Protein AF-Q5ZGK9-F1 (afdb_monomer)

Radius of gyration: 12.92 Å; Cα contacts (8 Å, |Δi|>4): 106; chains: 1; bounding box: 29×27×30 Å

InterPro domains:
  IPR013106 Immunoglobulin V-set domain [PF07686] (11-75)
  IPR013783 Immunoglobulin-like fold [G3DSA:2.60.40.10] (1-75)
  IPR036179 Immunoglobulin-like domain superfamily [SSF48726] (2-75)

Mean predicted aligned error: 3.8 Å

Solvent-accessible surface area (backbone atoms only — not comparable to full-atom values): 4933 Å² total; per-residue (Å²): 132,94,71,90,74,81,56,65,49,67,49,66,83,43,78,60,49,66,36,93,91,54,58,66,86,35,54,38,65,48,31,81,38,96,89,43,71,47,80,45,73,48,89,76,45,58,89,66,43,43,78,48,63,58,70,51,67,44,91,87,79,68,48,77,48,71,55,96,52,49,79,48,82,49,129

Foldseek 3Di:
DDDDDDAWDDDAPGAIDGDPPHDCVQFPWDRPDPVDIDTDGPPDDQVPFDWAWDWDADPPPRDIDIDPTDTDGDD

Nearest PDB structures (foldseek):
  4dzb-assembly1_B  TM=9.582E-01  e=3.368E-07  Homo sapiens
  3o4l-assembly1_E  TM=9.400E-01  e=6.051E-07  Homo sapiens
  2ij0-assembly1_C  TM=8.988E-01  e=4.434E-06  Homo sapiens
  7ryl-assembly1_C  TM=7.879E-01  e=1.683E-01  Homo sapiens
  6d7g-assembly1_E  TM=8.444E-01  e=3.399E-01  Homo sapiens

Sequence (75 aa):
KQSLMLMATSNEGSKATYEQGVEKDKFLINHASLTLSTLTVTSAHPEDSSFYICSARETSGGELFFGEGSRLTVL

Organism: Homo sapiens (NCBI:txid9606)

Structure (mmCIF, N/CA/C/O backbone):
data_AF-Q5ZGK9-F1
#
_entry.id   AF-Q5ZGK9-F1
#
loop_
_atom_site.group_PDB
_atom_site.id
_atom_site.type_symbol
_atom_site.label_atom_id
_atom_site.label_alt_id
_atom_site.label_comp_id
_atom_site.label_asym_id
_atom_site.label_entity_id
_atom_site.label_seq_id
_atom_site.pdbx_PDB_ins_code
_atom_site.Cartn_x
_atom_site.Cartn_y
_atom_site.Cartn_z
_atom_site.occupancy
_atom_site.B_iso_or_equiv
_atom_site.auth_seq_id
_atom_site.auth_comp_id
_atom_site.auth_asym_id
_atom_site.auth_atom_id
_atom_site.pdbx_PDB_model_num
ATOM 1 N N . LYS A 1 1 ? -9.850 19.033 7.509 1.00 47.06 1 LYS A N 1
ATOM 2 C CA . LYS A 1 1 ? -8.999 19.091 6.296 1.00 47.06 1 LYS A CA 1
ATOM 3 C C . LYS A 1 1 ? -8.452 17.680 6.107 1.00 47.06 1 LYS A C 1
ATOM 5 O O . LYS A 1 1 ? -7.658 17.270 6.937 1.00 47.06 1 LYS A O 1
ATOM 10 N N . GLN A 1 2 ? -8.978 16.893 5.167 1.00 57.53 2 GLN A N 1
ATOM 11 C CA . GLN A 1 2 ? -8.438 15.557 4.886 1.00 57.53 2 GLN A CA 1
ATOM 12 C C . GLN A 1 2 ? -7.212 15.745 3.994 1.00 57.53 2 GLN A C 1
ATOM 14 O O . GLN A 1 2 ? -7.344 16.168 2.849 1.00 57.53 2 GLN A O 1
ATOM 19 N N . SER A 1 3 ? -6.025 15.549 4.560 1.00 82.69 3 SER A N 1
ATOM 20 C CA . SER A 1 3 ? -4.769 15.535 3.815 1.00 82.69 3 SER A CA 1
ATOM 21 C C . SER A 1 3 ? -4.357 14.093 3.569 1.00 82.69 3 SER A C 1
ATOM 23 O O . SER A 1 3 ? -4.452 13.265 4.473 1.00 82.69 3 SER A O 1
ATOM 25 N N . LEU A 1 4 ? -3.874 13.810 2.362 1.00 88.38 4 LEU A N 1
ATOM 26 C CA . LEU A 1 4 ? -3.171 12.563 2.090 1.00 88.38 4 LEU A CA 1
ATOM 27 C C . LEU A 1 4 ? -1.874 12.526 2.908 1.00 88.38 4 LEU A C 1
ATOM 29 O O . LEU A 1 4 ? -1.217 13.554 3.080 1.00 88.38 4 LEU A O 1
ATOM 33 N N . MET A 1 5 ? -1.518 11.341 3.395 1.00 92.31 5 MET A N 1
ATOM 34 C CA . MET A 1 5 ? -0.238 11.059 4.040 1.00 92.31 5 MET A CA 1
ATOM 35 C C . MET A 1 5 ? 0.527 10.078 3.152 1.00 92.31 5 MET A C 1
ATOM 37 O O . MET A 1 5 ? -0.027 9.060 2.737 1.00 92.31 5 MET A O 1
ATOM 41 N N . LEU A 1 6 ? 1.792 10.381 2.856 1.00 94.06 6 LEU A N 1
ATOM 42 C CA . LEU A 1 6 ? 2.687 9.404 2.248 1.00 94.06 6 LEU A CA 1
ATOM 43 C C . LEU A 1 6 ? 2.971 8.312 3.280 1.00 94.06 6 LEU A C 1
ATOM 45 O O . LEU A 1 6 ? 3.467 8.614 4.356 1.00 94.06 6 LEU A O 1
ATOM 49 N N . MET A 1 7 ? 2.654 7.057 2.961 1.00 95.75 7 MET A N 1
ATOM 50 C CA . MET A 1 7 ? 2.946 5.944 3.869 1.00 95.75 7 MET A CA 1
ATOM 51 C C . MET A 1 7 ? 4.351 5.389 3.645 1.00 95.75 7 MET A C 1
ATOM 53 O O . MET A 1 7 ? 5.124 5.201 4.582 1.00 95.75 7 MET A O 1
ATOM 57 N N . ALA A 1 8 ? 4.669 5.090 2.388 1.00 95.88 8 ALA A N 1
ATOM 58 C CA . ALA A 1 8 ? 5.939 4.509 2.002 1.00 95.88 8 ALA A CA 1
ATOM 59 C C . ALA A 1 8 ? 6.165 4.602 0.492 1.00 95.88 8 ALA A C 1
ATOM 61 O O . ALA A 1 8 ? 5.236 4.789 -0.294 1.00 95.88 8 ALA A O 1
ATOM 62 N N . THR A 1 9 ? 7.423 4.439 0.094 1.00 94.75 9 THR A N 1
ATOM 63 C CA . THR A 1 9 ? 7.873 4.394 -1.300 1.00 94.75 9 THR A CA 1
ATOM 64 C C . THR A 1 9 ? 8.693 3.136 -1.540 1.00 94.75 9 THR A C 1
ATOM 66 O O . THR A 1 9 ? 9.313 2.600 -0.625 1.00 94.75 9 THR A O 1
ATOM 69 N N . SER A 1 10 ? 8.701 2.636 -2.770 1.00 93.81 10 SER A N 1
ATOM 70 C CA . SER A 1 10 ? 9.527 1.490 -3.154 1.00 93.81 10 SER A CA 1
ATOM 71 C C . SER A 1 10 ? 9.886 1.578 -4.628 1.00 93.81 10 SER A C 1
ATOM 73 O O . SER A 1 10 ? 9.070 2.029 -5.431 1.00 93.81 10 SER A O 1
ATOM 75 N N . ASN A 1 11 ? 11.074 1.100 -4.982 1.00 90.50 11 ASN A N 1
ATOM 76 C CA . ASN A 1 11 ? 11.454 0.832 -6.362 1.00 90.50 11 ASN A CA 1
ATOM 77 C C . ASN A 1 11 ? 11.364 -0.675 -6.618 1.00 90.50 11 ASN A C 1
ATOM 79 O O . ASN A 1 11 ? 11.338 -1.471 -5.675 1.00 90.50 11 ASN A O 1
ATOM 83 N N . GLU A 1 12 ? 11.313 -1.065 -7.888 1.00 89.69 12 GLU A N 1
ATOM 84 C CA . GLU A 1 12 ? 11.298 -2.474 -8.273 1.00 89.69 12 GLU A CA 1
ATOM 85 C C . GLU A 1 12 ? 12.470 -3.226 -7.625 1.00 89.69 12 GLU A C 1
ATOM 87 O O . GLU A 1 12 ? 13.620 -2.782 -7.675 1.00 89.69 12 GLU A O 1
ATOM 92 N N . GLY A 1 13 ? 12.169 -4.358 -6.983 1.00 83.81 13 GLY A N 1
ATOM 93 C CA . GLY A 1 13 ? 13.179 -5.214 -6.355 1.00 83.81 13 GLY A CA 1
ATOM 94 C C . GLY A 1 13 ? 13.873 -4.605 -5.130 1.00 83.81 13 GLY A C 1
ATOM 95 O O . GLY A 1 13 ? 14.727 -5.260 -4.528 1.00 83.81 13 GLY A O 1
ATOM 96 N N . SER A 1 14 ? 13.518 -3.382 -4.723 1.00 86.50 14 SER A N 1
ATOM 97 C CA . SER A 1 14 ? 14.075 -2.731 -3.540 1.00 86.50 14 SER A CA 1
ATOM 98 C C . SER A 1 14 ? 13.160 -2.894 -2.330 1.00 86.50 14 SER A C 1
ATOM 100 O O . SER A 1 14 ? 11.940 -3.007 -2.437 1.00 86.50 14 SER A O 1
ATOM 102 N N . LYS A 1 15 ? 13.749 -2.825 -1.132 1.00 90.31 15 LYS A N 1
ATOM 103 C CA . LYS A 1 15 ? 12.958 -2.666 0.094 1.00 90.31 15 LYS A CA 1
ATOM 104 C C . LYS A 1 15 ? 12.233 -1.320 0.075 1.00 90.31 15 LYS A C 1
ATOM 106 O O . LYS A 1 15 ? 12.754 -0.341 -0.464 1.00 90.31 15 LYS A O 1
ATOM 111 N N . ALA A 1 16 ? 11.049 -1.284 0.677 1.00 95.31 16 ALA A N 1
ATOM 112 C CA . ALA A 1 16 ? 10.304 -0.049 0.850 1.00 95.31 16 ALA A CA 1
ATOM 113 C C . ALA A 1 16 ? 10.946 0.860 1.908 1.00 95.31 16 ALA A C 1
ATOM 115 O O . ALA A 1 16 ? 11.545 0.391 2.880 1.00 95.31 16 ALA A O 1
ATOM 116 N N . THR A 1 17 ? 10.793 2.164 1.708 1.00 96.00 17 THR A N 1
ATOM 117 C CA . THR A 1 17 ? 11.144 3.217 2.662 1.00 96.00 17 THR A CA 1
ATOM 118 C C . THR A 1 17 ? 9.855 3.793 3.229 1.00 96.00 17 THR A C 1
ATOM 120 O O . THR A 1 17 ? 8.984 4.189 2.458 1.00 96.00 17 THR A O 1
ATOM 123 N N . TYR A 1 18 ? 9.735 3.822 4.554 1.00 96.81 18 TYR A N 1
ATOM 124 C CA . TYR A 1 18 ? 8.517 4.198 5.273 1.00 96.81 18 TYR A CA 1
ATOM 125 C C . TYR A 1 18 ? 8.622 5.606 5.846 1.00 96.81 18 TYR A C 1
ATOM 127 O O . TYR A 1 18 ? 9.690 6.013 6.308 1.00 96.81 18 TYR A O 1
ATOM 135 N N . GLU A 1 19 ? 7.502 6.318 5.832 1.00 96.38 19 GLU A N 1
ATOM 136 C CA . GLU A 1 19 ? 7.364 7.613 6.487 1.00 96.38 19 GLU A CA 1
ATOM 137 C C . GLU A 1 19 ? 7.374 7.450 8.015 1.00 96.38 19 GLU A C 1
ATOM 139 O O . GLU A 1 19 ? 7.074 6.379 8.561 1.00 96.38 19 GLU A O 1
ATOM 144 N N . GLN A 1 20 ? 7.722 8.520 8.732 1.00 94.50 20 GLN A N 1
ATOM 145 C CA . GLN A 1 20 ? 7.734 8.495 10.189 1.00 94.50 20 GLN A CA 1
ATOM 146 C C . GLN A 1 20 ? 6.341 8.160 10.748 1.00 94.50 20 GLN A C 1
ATOM 148 O O . GLN A 1 20 ? 5.347 8.797 10.412 1.00 94.50 20 GLN A O 1
ATOM 153 N N . GLY A 1 21 ? 6.286 7.176 11.649 1.00 92.62 21 GLY A N 1
ATOM 154 C CA . GLY A 1 21 ? 5.045 6.737 12.295 1.00 92.62 21 GLY A CA 1
ATOM 155 C C . GLY A 1 21 ? 4.300 5.619 11.562 1.00 92.62 21 GLY A C 1
ATOM 156 O O . GLY A 1 21 ? 3.302 5.137 12.087 1.00 92.62 21 GLY A O 1
ATOM 157 N N . VAL A 1 22 ? 4.784 5.161 10.402 1.00 94.94 22 VAL A N 1
ATOM 158 C CA . VAL A 1 22 ? 4.210 3.998 9.712 1.00 94.94 22 VAL A CA 1
ATOM 159 C C . VAL A 1 22 ? 4.859 2.707 10.209 1.00 94.94 22 VAL A C 1
ATOM 161 O O . VAL A 1 22 ? 6.077 2.527 10.154 1.00 94.94 22 VAL A O 1
ATOM 164 N N . GLU A 1 23 ? 4.030 1.780 10.681 1.00 95.50 23 GLU A N 1
ATOM 165 C CA . GLU A 1 23 ? 4.469 0.478 11.183 1.00 95.50 23 GLU A CA 1
ATOM 166 C C . GLU A 1 23 ? 4.847 -0.466 10.035 1.00 95.50 23 GLU A C 1
ATOM 168 O O . GLU A 1 23 ? 4.001 -1.129 9.434 1.00 95.50 23 GLU A O 1
ATOM 173 N N . LYS A 1 24 ? 6.147 -0.555 9.743 1.00 94.44 24 LYS A N 1
ATOM 174 C CA . LYS A 1 24 ? 6.695 -1.368 8.642 1.00 94.44 24 LYS A CA 1
ATOM 175 C C . LYS A 1 24 ? 6.346 -2.862 8.694 1.00 94.44 24 LYS A C 1
ATOM 177 O O . LYS A 1 24 ? 6.368 -3.505 7.655 1.00 94.44 24 LYS A O 1
ATOM 182 N N . ASP A 1 25 ? 6.079 -3.414 9.880 1.00 94.88 25 ASP A N 1
ATOM 183 C CA . ASP A 1 25 ? 5.750 -4.837 10.058 1.00 94.88 25 ASP A CA 1
ATOM 184 C C . ASP A 1 25 ? 4.238 -5.099 9.882 1.00 94.88 25 ASP A C 1
ATOM 186 O O . ASP A 1 25 ? 3.823 -6.231 9.621 1.00 94.88 25 ASP A O 1
ATOM 190 N N . LYS A 1 26 ? 3.426 -4.034 9.965 1.00 96.50 26 LYS A N 1
ATOM 191 C CA . LYS A 1 26 ? 1.976 -4.033 9.734 1.00 96.50 26 LYS A CA 1
ATOM 192 C C . LYS A 1 26 ? 1.635 -3.755 8.270 1.00 96.50 26 LYS A C 1
ATOM 194 O O . LYS A 1 26 ? 0.807 -4.433 7.670 1.00 96.50 26 LYS A O 1
ATOM 199 N N . PHE A 1 27 ? 2.297 -2.763 7.682 1.00 96.88 27 PHE A N 1
ATOM 200 C CA . PHE A 1 27 ? 2.076 -2.307 6.312 1.00 96.88 27 PHE A CA 1
ATOM 201 C C . PH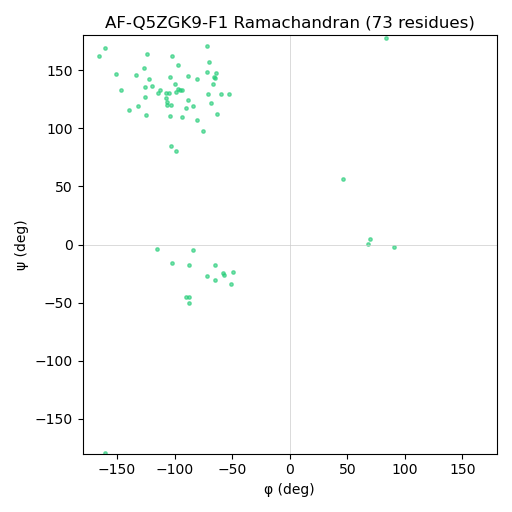E A 1 27 ? 3.181 -2.830 5.400 1.00 96.88 27 PHE A C 1
ATOM 203 O O . PHE A 1 27 ? 4.163 -2.142 5.149 1.00 96.88 27 PHE A O 1
ATOM 210 N N . LEU A 1 28 ? 3.039 -4.055 4.901 1.00 96.50 28 LEU A N 1
ATOM 211 C CA . LEU A 1 28 ? 4.066 -4.696 4.085 1.00 96.50 28 LEU A CA 1
ATOM 212 C C . LEU A 1 28 ? 3.940 -4.269 2.621 1.00 96.50 28 LEU A C 1
ATOM 214 O O . LEU A 1 28 ? 2.940 -4.565 1.969 1.00 96.50 28 LEU A O 1
ATOM 218 N N . ILE A 1 29 ? 4.977 -3.633 2.080 1.00 96.06 29 ILE A N 1
ATOM 219 C CA . ILE A 1 29 ? 5.067 -3.336 0.646 1.00 96.06 29 ILE A CA 1
ATOM 220 C C . ILE A 1 29 ? 5.941 -4.363 -0.072 1.00 96.06 29 ILE A C 1
ATOM 222 O O . ILE A 1 29 ? 7.079 -4.616 0.328 1.00 96.06 29 ILE A O 1
ATOM 226 N N . ASN A 1 30 ? 5.419 -4.892 -1.179 1.00 93.69 30 ASN A N 1
ATOM 227 C CA . ASN A 1 30 ? 6.149 -5.732 -2.124 1.00 93.69 30 ASN A CA 1
ATOM 228 C C . ASN A 1 30 ? 6.051 -5.148 -3.541 1.00 93.69 30 ASN A C 1
ATOM 230 O O . ASN A 1 30 ? 4.980 -5.155 -4.147 1.00 93.69 30 ASN A O 1
ATOM 234 N N . HIS A 1 31 ? 7.173 -4.660 -4.070 1.00 93.56 31 HIS A N 1
ATOM 235 C CA . HIS A 1 31 ? 7.275 -4.116 -5.424 1.00 93.56 31 HIS A CA 1
ATOM 236 C C . HIS A 1 31 ? 7.852 -5.182 -6.362 1.00 93.56 31 HIS A C 1
ATOM 238 O O . HIS A 1 31 ? 9.053 -5.222 -6.634 1.00 93.56 31 HIS A O 1
ATOM 244 N N . ALA A 1 32 ? 6.975 -6.086 -6.800 1.00 90.06 32 ALA A N 1
ATOM 245 C CA . ALA A 1 32 ? 7.355 -7.312 -7.494 1.00 90.06 32 ALA A CA 1
ATOM 246 C C . ALA A 1 32 ? 7.855 -7.085 -8.932 1.00 90.06 32 ALA A C 1
ATOM 248 O O . ALA A 1 32 ? 8.615 -7.904 -9.440 1.00 90.06 32 ALA A O 1
ATOM 249 N N . SER A 1 33 ? 7.406 -6.017 -9.598 1.00 91.00 33 SER A N 1
ATOM 250 C CA . SER A 1 33 ? 7.813 -5.661 -10.967 1.00 91.00 33 SER A CA 1
ATOM 251 C C . SER A 1 33 ? 7.529 -4.186 -11.255 1.00 91.00 33 SER A C 1
ATOM 253 O O . SER A 1 33 ? 6.745 -3.577 -10.531 1.00 91.00 33 SER A O 1
ATOM 255 N N . LEU A 1 34 ? 8.037 -3.653 -12.372 1.00 87.75 34 LEU A N 1
ATOM 256 C CA . LEU A 1 34 ? 7.773 -2.278 -12.844 1.00 87.75 34 LEU A CA 1
ATOM 257 C C . LEU A 1 34 ? 6.295 -1.854 -12.890 1.00 87.75 34 LEU A C 1
ATOM 259 O O . LEU A 1 34 ? 6.000 -0.663 -12.899 1.00 87.75 34 LEU A O 1
ATOM 263 N N . THR A 1 35 ? 5.368 -2.808 -12.982 1.00 90.75 35 THR A N 1
ATOM 264 C CA . THR A 1 35 ? 3.932 -2.531 -13.161 1.00 90.75 35 THR A CA 1
ATOM 265 C C . THR A 1 35 ? 3.078 -2.969 -11.977 1.00 90.75 35 THR A C 1
ATOM 267 O O . THR A 1 35 ? 1.872 -2.728 -11.975 1.00 90.75 35 THR A O 1
ATOM 270 N N . LEU A 1 36 ? 3.681 -3.604 -10.965 1.00 91.50 36 LEU A N 1
ATOM 271 C CA . LEU A 1 36 ? 2.949 -4.152 -9.830 1.00 91.50 36 LEU A CA 1
ATOM 272 C C . LEU A 1 36 ? 3.695 -3.920 -8.519 1.00 91.50 36 LEU A C 1
ATOM 274 O O . LEU A 1 36 ? 4.745 -4.513 -8.256 1.00 91.50 36 LEU A O 1
ATOM 278 N N . SER A 1 37 ? 3.060 -3.128 -7.662 1.00 94.25 37 SER A N 1
ATOM 279 C CA . SER A 1 37 ? 3.397 -2.988 -6.253 1.00 94.25 37 SER A CA 1
ATOM 280 C C . SER A 1 37 ? 2.156 -3.263 -5.412 1.00 94.25 37 SER A C 1
ATOM 282 O O . SER A 1 37 ? 1.057 -2.815 -5.746 1.00 94.25 37 SER A O 1
ATOM 284 N N . THR A 1 38 ? 2.320 -4.036 -4.343 1.00 95.31 38 THR A N 1
ATOM 285 C CA . THR A 1 38 ? 1.231 -4.449 -3.454 1.00 95.31 38 THR A CA 1
ATOM 28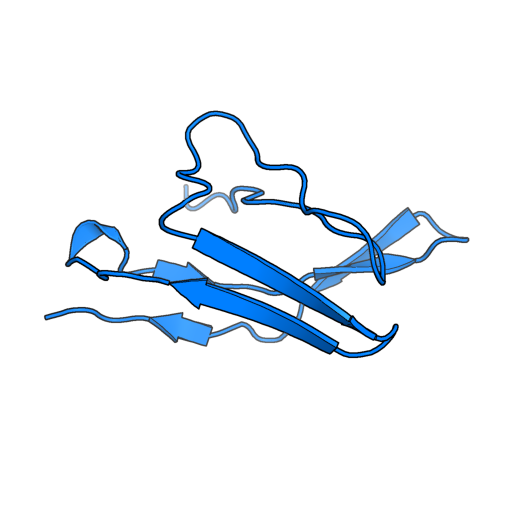6 C C . THR A 1 38 ? 1.487 -3.951 -2.041 1.00 95.31 38 THR A C 1
ATOM 288 O O . THR A 1 38 ? 2.598 -4.109 -1.533 1.00 95.31 38 THR A O 1
ATOM 291 N N . LEU A 1 39 ? 0.445 -3.424 -1.397 1.00 97.00 39 LEU A N 1
ATOM 292 C CA . LEU A 1 39 ? 0.404 -3.156 0.037 1.00 97.00 39 LEU A CA 1
ATOM 293 C C . LEU A 1 39 ? -0.432 -4.244 0.719 1.00 97.00 39 LEU A C 1
ATOM 295 O O . LEU A 1 39 ? -1.619 -4.384 0.430 1.00 97.00 39 LEU A O 1
ATOM 299 N N . THR A 1 40 ? 0.176 -4.974 1.646 1.00 96.88 40 THR A N 1
ATOM 300 C CA . THR A 1 40 ? -0.504 -5.937 2.513 1.00 96.88 40 THR A CA 1
ATOM 301 C C . THR A 1 40 ? -0.603 -5.349 3.914 1.00 96.88 40 THR A C 1
ATOM 303 O O . THR A 1 40 ? 0.417 -5.027 4.517 1.00 96.88 40 THR A O 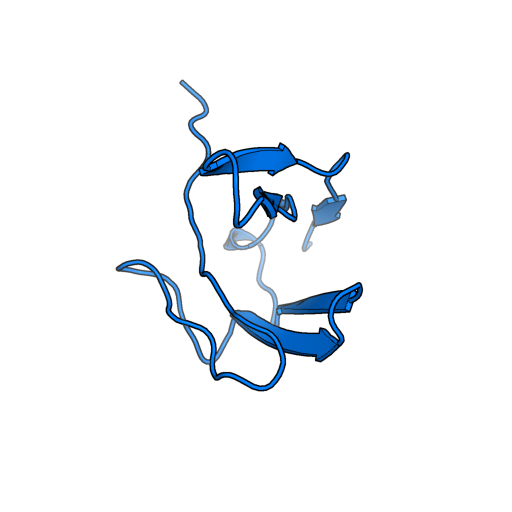1
ATOM 306 N N . VAL A 1 41 ? -1.822 -5.237 4.442 1.00 97.38 41 VAL A N 1
ATOM 307 C CA . VAL A 1 41 ? -2.068 -4.845 5.837 1.00 97.38 41 VAL A CA 1
ATOM 308 C C . VAL A 1 41 ? -2.201 -6.117 6.671 1.00 97.38 41 VAL A C 1
ATOM 310 O O . VAL A 1 41 ? -3.160 -6.873 6.503 1.00 97.38 41 VAL A O 1
ATOM 313 N N . THR A 1 42 ? -1.221 -6.401 7.525 1.00 96.94 42 THR A N 1
ATOM 314 C CA . THR A 1 42 ? -1.241 -7.558 8.429 1.00 96.94 42 THR A CA 1
ATOM 315 C C . THR A 1 42 ? -1.920 -7.181 9.738 1.00 96.94 42 THR A C 1
ATOM 317 O O . THR A 1 42 ? -1.808 -6.046 10.191 1.00 96.94 42 THR A O 1
ATOM 320 N N . SER A 1 43 ? -2.646 -8.132 10.339 1.00 95.31 43 SER A N 1
ATOM 321 C CA . SER A 1 43 ? -3.356 -7.924 11.610 1.00 95.31 43 SER A CA 1
ATOM 322 C C . SER A 1 43 ? -4.131 -6.599 11.621 1.00 95.31 43 SER A C 1
ATOM 324 O O . SER A 1 43 ? -3.863 -5.727 12.442 1.00 95.31 43 SER A O 1
ATOM 326 N N . ALA A 1 44 ? -5.021 -6.406 10.643 1.00 95.81 44 ALA A N 1
ATOM 327 C CA . ALA A 1 44 ? -5.759 -5.158 10.495 1.00 95.81 44 ALA A CA 1
ATOM 328 C C . ALA A 1 44 ? -6.724 -4.945 11.674 1.00 95.81 44 ALA A C 1
ATOM 330 O O . ALA A 1 44 ? -7.403 -5.879 12.104 1.00 95.81 44 ALA A O 1
ATOM 331 N N . HIS A 1 45 ? -6.788 -3.714 12.164 1.00 96.75 45 HIS A N 1
ATOM 332 C CA . HIS A 1 45 ? -7.633 -3.265 13.267 1.00 96.75 45 HIS A CA 1
ATOM 333 C C . HIS A 1 45 ? -8.520 -2.091 12.808 1.00 96.75 45 HIS A C 1
ATOM 335 O O . HIS A 1 45 ? -8.240 -1.485 11.768 1.00 96.75 45 HIS A O 1
ATOM 341 N N . PRO A 1 46 ? -9.593 -1.741 13.545 1.00 97.50 46 PRO A N 1
ATOM 342 C CA . PRO A 1 46 ? -10.493 -0.650 13.166 1.00 97.50 46 PRO A CA 1
ATOM 343 C C . PRO A 1 46 ? -9.793 0.679 12.841 1.00 97.50 46 PRO A C 1
ATOM 345 O O . PRO A 1 46 ? -10.233 1.372 11.919 1.00 97.50 46 PRO A O 1
ATOM 348 N N . GLU A 1 47 ? -8.686 1.014 13.514 1.00 95.50 47 GLU A N 1
ATOM 349 C CA . GLU A 1 47 ? -7.884 2.217 13.243 1.00 95.50 47 GLU A CA 1
ATOM 350 C C . GLU A 1 47 ? -7.204 2.248 11.863 1.00 95.50 47 GLU A C 1
ATOM 352 O O . GLU A 1 47 ? -6.842 3.326 11.394 1.00 95.50 47 GLU A O 1
ATOM 357 N N . ASP A 1 48 ? -7.072 1.104 11.187 1.00 95.75 48 ASP A N 1
ATOM 358 C CA . ASP A 1 48 ? -6.532 1.020 9.823 1.00 95.75 48 ASP A CA 1
ATOM 359 C C . ASP A 1 48 ? -7.599 1.292 8.753 1.00 95.75 48 ASP A C 1
ATOM 361 O O . ASP A 1 48 ? -7.305 1.330 7.558 1.00 95.75 48 ASP A O 1
ATOM 365 N N . SER A 1 49 ? -8.862 1.469 9.147 1.00 97.00 49 SER A N 1
ATOM 366 C CA . SER A 1 49 ? -9.932 1.788 8.204 1.00 97.00 49 SER A CA 1
ATOM 367 C C . SER A 1 49 ? -9.666 3.139 7.549 1.00 97.00 49 SER A C 1
ATOM 369 O O . SER A 1 49 ? -9.724 4.192 8.184 1.00 97.00 49 SER A O 1
ATOM 371 N N . SER A 1 50 ? -9.376 3.113 6.252 1.00 95.69 50 SER A N 1
ATOM 372 C CA . SER A 1 50 ? -8.985 4.302 5.506 1.00 95.69 50 SER A CA 1
ATOM 373 C C . SER A 1 50 ? -9.174 4.107 4.003 1.00 95.69 50 SER A C 1
ATOM 375 O O . SER A 1 50 ? -9.629 3.065 3.516 1.00 95.69 50 SER A O 1
ATOM 377 N N . PHE A 1 51 ? -8.833 5.149 3.256 1.00 96.06 51 PHE A N 1
ATOM 378 C CA . PHE A 1 51 ? -8.748 5.124 1.809 1.00 96.06 51 PHE A CA 1
ATOM 379 C C . PHE A 1 51 ? -7.280 5.066 1.386 1.00 96.06 51 PHE A C 1
ATOM 381 O O . PHE A 1 51 ? -6.534 6.029 1.563 1.00 96.06 51 PHE A O 1
ATOM 388 N N . TYR A 1 52 ? -6.870 3.926 0.840 1.00 96.62 52 TYR A N 1
ATOM 389 C CA . TYR A 1 52 ? -5.501 3.667 0.412 1.00 96.62 52 TYR A CA 1
ATOM 390 C C . TYR A 1 52 ? -5.361 3.958 -1.076 1.00 96.62 52 TYR A C 1
ATOM 392 O O . TYR A 1 52 ? -6.177 3.508 -1.877 1.00 96.62 52 TYR A O 1
ATOM 400 N N . ILE A 1 53 ? -4.318 4.693 -1.455 1.00 96.50 53 ILE A N 1
ATOM 401 C CA . ILE A 1 53 ? -4.067 5.086 -2.842 1.00 96.50 53 ILE A CA 1
ATOM 402 C C . ILE A 1 53 ? -2.658 4.638 -3.218 1.00 96.50 53 ILE A C 1
ATOM 404 O O . ILE A 1 53 ? -1.698 4.967 -2.524 1.00 96.50 53 ILE A O 1
ATOM 408 N N . CYS A 1 54 ? -2.527 3.894 -4.316 1.00 95.19 54 CYS A N 1
ATOM 409 C CA . CYS A 1 54 ? -1.227 3.661 -4.930 1.00 95.19 54 CYS A CA 1
ATOM 410 C C . CYS A 1 54 ? -0.840 4.871 -5.786 1.00 95.19 54 CYS A C 1
ATOM 412 O O . CYS A 1 54 ? -1.681 5.472 -6.458 1.00 95.19 54 CYS A O 1
ATOM 414 N N . SER A 1 55 ? 0.443 5.220 -5.770 1.00 94.00 55 SER A N 1
ATOM 415 C CA . SER A 1 55 ? 0.984 6.276 -6.617 1.00 94.00 55 SER A CA 1
ATOM 416 C C . SER A 1 55 ? 2.271 5.835 -7.29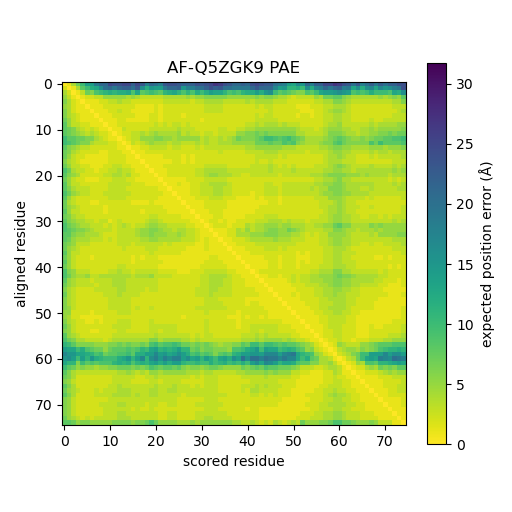0 1.00 94.00 55 SER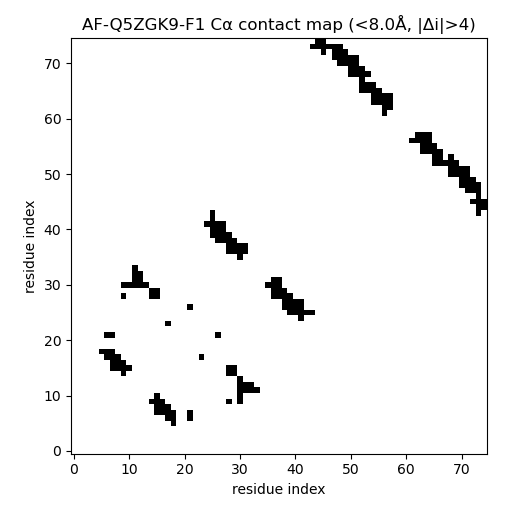 A C 1
ATOM 418 O O . SER A 1 55 ? 3.072 5.125 -6.678 1.00 94.00 55 SER A O 1
ATOM 420 N N . ALA A 1 56 ? 2.497 6.308 -8.509 1.00 92.81 56 ALA A N 1
ATOM 421 C CA . ALA A 1 56 ? 3.733 6.103 -9.250 1.00 92.81 56 ALA A CA 1
ATOM 422 C C . ALA A 1 56 ? 4.337 7.456 -9.625 1.00 92.81 56 ALA A C 1
ATOM 424 O O . ALA A 1 56 ? 3.615 8.394 -9.957 1.00 92.81 56 ALA A O 1
ATOM 425 N N . ARG A 1 57 ? 5.666 7.555 -9.570 1.00 90.12 57 ARG A N 1
ATOM 426 C CA . ARG A 1 57 ? 6.396 8.743 -10.009 1.00 90.12 57 ARG A CA 1
ATOM 427 C C . ARG A 1 57 ? 7.053 8.465 -11.348 1.00 90.12 57 ARG A C 1
ATOM 429 O O . ARG A 1 57 ? 7.769 7.474 -11.471 1.00 90.12 57 ARG A O 1
ATOM 436 N N . GLU A 1 58 ? 6.867 9.354 -12.315 1.00 85.31 58 GLU A N 1
ATOM 437 C CA . GLU A 1 58 ? 7.634 9.280 -13.556 1.00 85.31 58 GLU A CA 1
ATOM 438 C C . GLU A 1 58 ? 9.093 9.668 -13.304 1.00 85.31 58 GLU A C 1
ATOM 440 O O . GLU A 1 58 ? 9.385 10.729 -12.739 1.00 85.31 58 GLU A O 1
ATOM 445 N N . THR A 1 59 ? 10.021 8.829 -13.755 1.00 76.38 59 THR A N 1
ATOM 446 C CA . THR A 1 59 ? 11.463 9.033 -13.573 1.00 76.38 59 THR A CA 1
ATOM 447 C C . THR A 1 59 ? 11.980 10.276 -14.307 1.00 76.38 59 THR A C 1
ATOM 449 O O . THR A 1 59 ? 12.933 10.901 -13.848 1.00 76.38 59 THR A O 1
ATOM 452 N N . SER A 1 60 ? 11.356 10.641 -15.431 1.00 78.62 60 SER A N 1
ATOM 453 C CA . SER A 1 60 ? 11.745 11.741 -16.328 1.00 78.62 60 SER A CA 1
ATOM 454 C C . SER A 1 60 ? 11.159 13.098 -15.935 1.00 78.62 60 S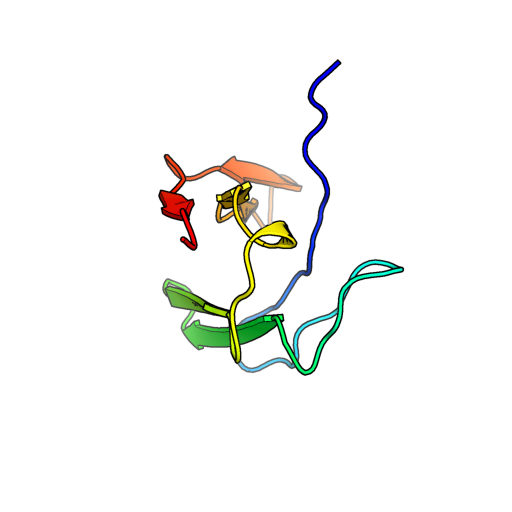ER A C 1
ATOM 456 O O . SER A 1 60 ? 11.877 14.096 -15.959 1.00 78.62 60 SER A O 1
ATOM 458 N N . GLY A 1 61 ? 9.867 13.149 -15.595 1.00 73.56 61 GLY A N 1
ATOM 459 C CA . GLY A 1 61 ? 9.137 14.400 -15.349 1.00 73.56 61 GLY A CA 1
ATOM 460 C C . GLY A 1 61 ? 8.912 14.728 -13.874 1.00 73.56 61 GLY A C 1
ATOM 461 O O . GLY A 1 61 ? 8.598 15.865 -13.528 1.00 73.56 61 GLY A O 1
ATOM 462 N N . GLY A 1 62 ? 9.077 13.748 -12.981 1.00 79.56 62 GLY A N 1
ATOM 463 C CA . GLY A 1 62 ? 8.806 13.910 -11.556 1.00 79.56 62 GLY A CA 1
ATOM 464 C C . GLY A 1 62 ? 7.324 14.049 -11.195 1.00 79.56 62 GLY A C 1
ATOM 465 O O . GLY A 1 62 ? 7.030 14.246 -10.016 1.00 79.56 62 GLY A O 1
ATOM 466 N N . GLU A 1 63 ? 6.421 13.919 -12.169 1.00 89.56 63 GLU A N 1
ATOM 467 C CA . GLU A 1 63 ? 4.976 13.903 -11.965 1.00 89.56 63 GLU A CA 1
ATOM 468 C C . GLU A 1 63 ? 4.553 12.666 -11.160 1.00 89.56 63 GLU A C 1
ATOM 470 O O . GLU A 1 63 ? 5.148 11.589 -11.279 1.00 89.56 63 GLU A O 1
ATOM 475 N N . LEU A 1 64 ? 3.543 12.845 -10.306 1.00 90.94 64 LEU A N 1
ATOM 476 C CA . LEU A 1 64 ? 2.951 11.791 -9.489 1.00 90.94 64 LEU A CA 1
ATOM 477 C C . LEU A 1 64 ? 1.580 11.424 -10.047 1.00 90.94 64 LEU A C 1
ATOM 479 O O . LEU A 1 64 ? 0.666 12.247 -10.063 1.00 90.94 64 LEU A O 1
ATOM 483 N N . PHE A 1 65 ? 1.436 10.165 -10.436 1.00 92.94 65 PHE A N 1
ATOM 484 C CA . PHE A 1 65 ? 0.175 9.577 -10.863 1.00 92.94 65 PHE A CA 1
ATOM 485 C C . PHE A 1 65 ? -0.454 8.840 -9.692 1.00 92.94 65 PHE A C 1
ATOM 487 O O . PHE A 1 65 ? 0.227 8.072 -9.013 1.00 92.94 65 PHE A O 1
ATOM 494 N N . PHE A 1 66 ? -1.748 9.051 -9.474 1.00 94.44 66 PHE A N 1
ATOM 495 C CA . PHE A 1 66 ? -2.516 8.400 -8.417 1.00 94.44 66 PHE A CA 1
ATOM 496 C C . PHE A 1 66 ? -3.538 7.458 -9.043 1.00 94.44 66 PHE A C 1
ATOM 498 O O . PHE A 1 66 ? -4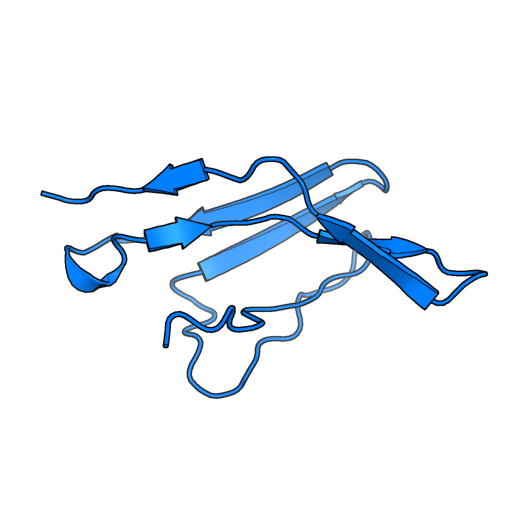.232 7.833 -9.987 1.00 94.44 66 PHE A O 1
ATOM 505 N N . GLY A 1 67 ? -3.623 6.235 -8.523 1.00 94.88 67 GLY A N 1
ATOM 506 C CA . GLY A 1 67 ? -4.709 5.326 -8.873 1.00 94.88 67 GLY A CA 1
ATOM 507 C C . GLY A 1 67 ? -6.039 5.765 -8.256 1.00 94.88 67 GLY A C 1
ATOM 508 O O . GLY A 1 67 ? -6.082 6.617 -7.371 1.00 94.88 67 GLY A O 1
ATOM 509 N N . GLU A 1 68 ? -7.122 5.105 -8.667 1.00 96.94 68 GLU A N 1
ATOM 510 C CA . GLU A 1 68 ? -8.475 5.336 -8.131 1.00 96.94 68 GLU A CA 1
ATOM 511 C C . GLU A 1 68 ? -8.568 5.116 -6.612 1.00 96.94 68 GLU A C 1
ATOM 513 O O . GLU A 1 68 ? -9.428 5.686 -5.951 1.00 96.94 68 GLU A O 1
ATOM 518 N N . GLY A 1 69 ? -7.668 4.305 -6.050 1.00 95.88 69 GLY A N 1
ATOM 519 C CA . GLY A 1 69 ? -7.628 3.972 -4.631 1.00 95.88 69 GLY A CA 1
ATOM 520 C C . GLY A 1 69 ? -8.572 2.837 -4.236 1.00 95.88 69 GLY A C 1
ATOM 521 O O . GLY A 1 69 ? -9.277 2.237 -5.047 1.00 95.88 69 GLY A O 1
ATOM 522 N N . SER A 1 70 ? -8.532 2.464 -2.962 1.00 97.38 70 SER A N 1
ATOM 523 C CA . SER A 1 70 ? -9.314 1.368 -2.389 1.00 97.38 70 SER A CA 1
ATOM 524 C C . SER A 1 70 ? -9.687 1.688 -0.948 1.00 97.38 70 SER A C 1
ATOM 526 O O . SER A 1 70 ? -8.848 2.105 -0.150 1.00 97.38 70 SER A O 1
ATOM 528 N N . ARG A 1 71 ? -10.964 1.491 -0.600 1.00 97.31 71 ARG A N 1
ATOM 529 C CA . ARG A 1 71 ? -11.460 1.686 0.767 1.00 97.31 71 ARG A CA 1
ATOM 530 C C . ARG A 1 71 ? -11.341 0.388 1.553 1.00 97.31 71 ARG A C 1
ATOM 532 O O . ARG A 1 71 ? -12.004 -0.589 1.215 1.00 97.31 71 ARG A O 1
ATOM 539 N N . LEU A 1 72 ? -10.539 0.414 2.611 1.00 96.88 72 LEU A N 1
ATOM 540 C CA . LEU A 1 72 ? -10.482 -0.645 3.610 1.00 96.88 72 LEU A CA 1
ATOM 541 C C . LEU A 1 72 ? -11.429 -0.291 4.756 1.00 96.88 72 LEU A C 1
ATOM 543 O O . LEU A 1 72 ? -11.435 0.835 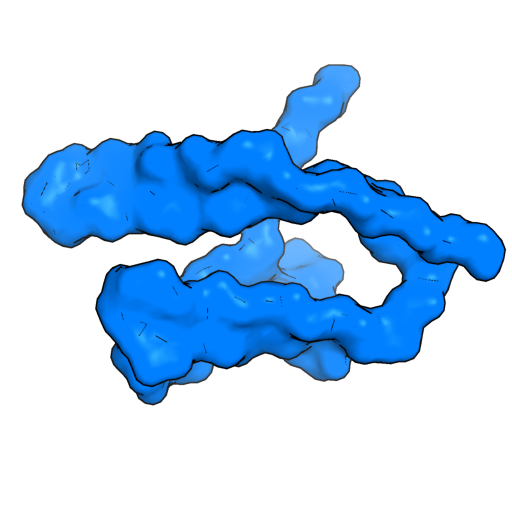5.253 1.00 96.88 72 LEU A O 1
ATOM 547 N N . THR A 1 73 ? -12.240 -1.253 5.176 1.00 97.81 73 THR A N 1
ATOM 548 C CA . THR A 1 73 ? -13.087 -1.131 6.363 1.00 97.81 73 THR A CA 1
ATOM 549 C C . THR A 1 73 ? -12.894 -2.378 7.201 1.00 97.81 73 THR A C 1
ATOM 551 O O . THR A 1 73 ? -13.149 -3.485 6.728 1.00 97.81 73 THR A O 1
ATOM 554 N N . VAL A 1 74 ? -12.417 -2.179 8.422 1.00 97.44 74 VAL A N 1
ATOM 555 C CA . VAL A 1 74 ? -12.227 -3.222 9.428 1.00 97.44 74 VAL A CA 1
ATOM 556 C C . VAL A 1 74 ? -13.306 -3.026 10.490 1.00 97.44 74 VAL A C 1
ATOM 558 O O . VAL A 1 74 ? -13.530 -1.897 10.928 1.00 97.44 74 VAL A O 1
ATOM 561 N N . LEU A 1 75 ? -14.013 -4.106 10.831 1.00 95.00 75 LEU A N 1
ATOM 562 C CA . LEU A 1 75 ? -15.157 -4.108 11.750 1.00 95.00 75 LEU A CA 1
ATOM 563 C C . LEU A 1 75 ? -14.764 -4.614 13.137 1.00 95.00 75 LEU A C 1
ATOM 565 O O . LEU A 1 75 ? -13.943 -5.556 13.193 1.0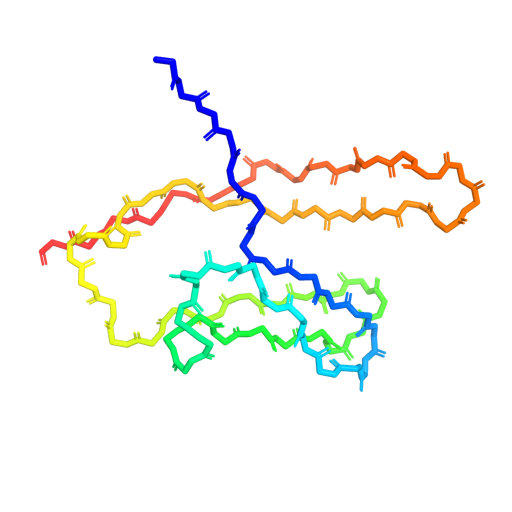0 95.00 75 LEU A O 1
#

pLDDT: mean 91.97, std 8.32, range [47.06, 97.81]

Secondary structure (DSSP, 8-state):
-------EE--TTSPPEEPTT--TTTEEEEEEETTEEEEEE-S--GGG-EEE--EEE-TTT--EEE---EEE---